Protein AF-A0A6L3UYG3-F1 (afdb_monomer_lite)

Foldseek 3Di:
DEDEAAAQDVVQVVVQCVVQVVHPDDYDDLVCLLPPCLLVVLLPAQEYEYEAHDLVVSQVSCVVNVVLVSVVVSVVSNRHYHYAHSSVFQQEQKDWDDPDQQDIDIDGHSHNHFATEQGPCVDPSSVNNVVNVVVVDPPGDYYD

pLDDT: mean 91.75, std 6.92, range [64.75, 98.38]

Secondary structure (DSSP, 8-state):
-EE--SSS-HHHHHHHHHHTTTS---EE-GGGTT-TTHHHHHHT-SEEEE-SS-HHHHHHHHHHHTHHHHHHHHHHTTPEEEE-THHHHTTBSEEEEESSSS-EEEEE---SBSSEE-TTTTSHHHHHHHHHHHTT-TT--EE-

Structure (mmCIF, N/CA/C/O backbone):
data_AF-A0A6L3UYG3-F1
#
_entry.id   AF-A0A6L3UYG3-F1
#
loop_
_atom_site.group_PDB
_atom_site.id
_atom_site.type_symbol
_atom_site.label_atom_id
_atom_site.label_alt_id
_atom_site.label_comp_id
_atom_site.label_asym_id
_atom_site.label_entity_id
_atom_site.label_seq_id
_atom_site.pdbx_PDB_ins_code
_atom_site.Cartn_x
_atom_site.Cartn_y
_atom_site.Cartn_z
_atom_site.occupancy
_atom_site.B_iso_or_equiv
_atom_site.auth_seq_id
_atom_site.auth_comp_id
_atom_site.auth_asym_id
_atom_site.auth_atom_id
_atom_site.pdbx_PDB_model_num
ATOM 1 N N . MET A 1 1 ? -12.201 -0.060 7.926 1.00 86.50 1 MET A N 1
ATOM 2 C CA . MET A 1 1 ? -11.605 1.299 7.970 1.00 86.50 1 MET A CA 1
ATOM 3 C C . MET A 1 1 ? -10.936 1.629 6.642 1.00 86.50 1 MET A C 1
ATOM 5 O O . MET A 1 1 ? -10.237 0.767 6.127 1.00 86.50 1 MET A O 1
ATOM 9 N N . TYR A 1 2 ? -11.083 2.852 6.127 1.00 86.19 2 TYR A N 1
ATOM 10 C CA . TYR A 1 2 ? -10.269 3.404 5.037 1.00 86.19 2 TYR A CA 1
ATOM 11 C C . TYR A 1 2 ? -9.055 4.158 5.586 1.00 86.19 2 TYR A C 1
ATOM 13 O O . TYR A 1 2 ? -9.206 5.092 6.374 1.00 86.19 2 TYR A O 1
ATOM 21 N N . CYS A 1 3 ? -7.862 3.773 5.143 1.00 75.31 3 CYS A N 1
ATOM 22 C CA . CYS A 1 3 ? -6.626 4.522 5.314 1.00 75.31 3 CYS A CA 1
ATOM 23 C C . CYS A 1 3 ? -6.180 5.068 3.954 1.00 75.31 3 CYS A C 1
ATOM 25 O O . CYS A 1 3 ? -6.190 4.383 2.930 1.00 75.31 3 CYS A O 1
ATOM 27 N N . TYR A 1 4 ? -5.853 6.348 3.934 1.00 71.06 4 TYR A N 1
ATOM 28 C CA . TYR A 1 4 ? -5.901 7.172 2.737 1.00 71.06 4 TYR A CA 1
ATOM 29 C C . TYR A 1 4 ? -4.473 7.417 2.140 1.00 71.06 4 TYR A C 1
ATOM 31 O O . TYR A 1 4 ? -3.499 7.471 2.893 1.00 71.06 4 TYR A O 1
ATOM 39 N N . SER A 1 5 ? -4.319 7.577 0.801 1.00 64.75 5 SER A N 1
ATOM 40 C CA . SER A 1 5 ? -2.984 7.747 0.154 1.00 64.75 5 SER A CA 1
ATOM 41 C C . SER A 1 5 ? -2.791 8.728 -1.042 1.00 64.75 5 SER A C 1
ATOM 43 O O . SER A 1 5 ? -1.643 8.953 -1.428 1.00 64.75 5 SER A O 1
ATOM 45 N N . LYS A 1 6 ? -3.830 9.340 -1.650 1.00 70.06 6 LYS A N 1
ATOM 46 C CA . LYS A 1 6 ? -3.714 10.399 -2.705 1.00 70.06 6 LYS A CA 1
ATOM 47 C C . LYS A 1 6 ? -3.398 11.847 -2.226 1.00 70.06 6 LYS A C 1
ATOM 49 O O . LYS A 1 6 ? -2.232 12.204 -2.309 1.00 70.06 6 LYS A O 1
ATOM 54 N N . TYR A 1 7 ? -4.378 12.650 -1.747 1.00 75.50 7 TYR A N 1
ATOM 55 C CA . TYR A 1 7 ? -4.199 13.817 -0.820 1.00 75.50 7 TYR A CA 1
ATOM 56 C C . TYR A 1 7 ? -5.490 14.152 -0.002 1.00 75.50 7 TYR A C 1
ATOM 58 O O . TYR A 1 7 ? -6.210 15.062 -0.396 1.00 75.50 7 TYR A O 1
ATOM 66 N N . ASP A 1 8 ? -5.820 13.386 1.066 1.00 81.12 8 ASP A N 1
ATOM 67 C CA . ASP A 1 8 ? -7.066 13.372 1.899 1.00 81.12 8 ASP A CA 1
ATOM 68 C C . ASP A 1 8 ? -8.353 13.787 1.138 1.00 81.12 8 ASP A C 1
ATOM 70 O O . ASP A 1 8 ? -9.228 14.497 1.630 1.00 81.12 8 ASP A O 1
ATOM 74 N N . ALA A 1 9 ? -8.439 13.377 -0.131 1.00 85.44 9 ALA A N 1
ATOM 75 C CA . ALA A 1 9 ? -9.357 13.966 -1.095 1.00 85.44 9 ALA A CA 1
ATOM 76 C C . ALA A 1 9 ? -10.776 13.418 -0.910 1.00 85.44 9 ALA A C 1
ATOM 78 O O . ALA A 1 9 ? -10.992 12.216 -1.076 1.00 85.44 9 ALA A O 1
ATOM 79 N N . GLN A 1 10 ? -11.735 14.312 -0.646 1.00 88.69 10 GLN A N 1
ATOM 80 C CA . GLN A 1 10 ? -13.109 13.970 -0.259 1.00 88.69 10 GLN A CA 1
ATOM 81 C C . GLN A 1 10 ? -13.759 12.912 -1.166 1.00 88.69 10 GLN A C 1
ATOM 83 O O . GLN A 1 10 ? -14.219 11.896 -0.663 1.00 88.69 10 GLN A O 1
ATOM 88 N N . GLY A 1 11 ? -13.665 13.048 -2.494 1.00 89.94 11 GLY A N 1
ATOM 89 C CA . GLY A 1 11 ? -14.259 12.079 -3.428 1.00 89.94 11 GLY A CA 1
ATOM 90 C C . GLY A 1 11 ? -13.736 10.636 -3.305 1.00 89.94 11 GLY A C 1
ATOM 91 O O . GLY A 1 11 ? -14.439 9.702 -3.672 1.00 89.94 11 GLY A O 1
ATOM 92 N N . TYR A 1 12 ? -12.532 10.410 -2.762 1.00 88.69 12 TYR A N 1
ATOM 93 C CA . TYR A 1 12 ? -12.060 9.050 -2.448 1.00 88.69 12 TYR A CA 1
ATOM 94 C C . TYR A 1 12 ? -12.702 8.494 -1.174 1.00 88.69 12 TYR A C 1
ATOM 96 O O . TYR A 1 12 ? -12.957 7.294 -1.100 1.00 88.69 12 TYR A O 1
ATOM 104 N N . ILE A 1 13 ? -12.966 9.359 -0.194 1.00 91.25 13 ILE A N 1
ATOM 105 C CA . ILE A 1 13 ? -13.700 9.014 1.025 1.00 91.25 13 ILE A CA 1
ATOM 106 C C . ILE A 1 13 ? -15.156 8.713 0.643 1.00 91.25 13 ILE A C 1
ATOM 108 O O . ILE A 1 13 ? -15.655 7.642 0.971 1.00 91.25 13 ILE A O 1
ATOM 112 N N . ASP A 1 14 ? -15.795 9.579 -0.146 1.00 93.44 14 ASP A N 1
ATOM 113 C CA . ASP A 1 14 ? -17.170 9.397 -0.627 1.00 93.44 14 ASP A CA 1
ATOM 114 C C . ASP A 1 14 ? -17.330 8.080 -1.404 1.00 93.44 14 ASP A C 1
ATOM 116 O O . ASP A 1 14 ? -18.242 7.303 -1.126 1.00 93.44 14 ASP A O 1
ATOM 120 N N . ASN A 1 15 ? -16.399 7.772 -2.317 1.00 93.19 15 ASN A N 1
ATOM 121 C CA . ASN A 1 15 ? -16.388 6.502 -3.051 1.00 93.19 15 ASN A CA 1
ATOM 122 C C . ASN A 1 15 ? -16.210 5.284 -2.128 1.00 93.19 15 ASN A C 1
ATOM 124 O O . ASN A 1 15 ? -16.820 4.246 -2.376 1.00 93.19 15 ASN A O 1
ATOM 128 N N . PHE A 1 16 ? -15.407 5.390 -1.063 1.00 94.19 16 PHE A N 1
ATOM 129 C CA . PHE A 1 16 ? -15.270 4.323 -0.068 1.00 94.19 16 PHE A CA 1
ATOM 130 C C . PHE A 1 16 ? -16.586 4.094 0.693 1.00 94.19 16 PHE A C 1
ATOM 132 O O . PHE A 1 16 ? -17.058 2.961 0.755 1.00 94.19 16 PHE A O 1
ATOM 139 N N . TYR A 1 17 ? -17.226 5.150 1.205 1.00 95.81 17 TYR A N 1
ATOM 140 C CA . TYR A 1 17 ? -18.531 5.019 1.866 1.00 95.81 17 TYR A CA 1
ATOM 141 C C . TYR A 1 17 ? -19.619 4.518 0.909 1.00 95.81 17 TYR A C 1
ATOM 143 O O . TYR A 1 17 ? -20.449 3.708 1.309 1.00 95.81 17 TYR A O 1
ATOM 151 N N . GLY A 1 18 ? -19.584 4.932 -0.360 1.00 96.31 18 GLY A N 1
ATOM 152 C CA . GLY A 1 18 ? -20.471 4.424 -1.405 1.00 96.31 18 GLY A CA 1
ATOM 153 C C . GLY A 1 18 ? -20.271 2.934 -1.696 1.00 96.31 18 GLY A C 1
ATOM 154 O O . GLY A 1 18 ? -21.255 2.219 -1.862 1.00 96.31 18 GLY A O 1
ATOM 155 N N . ALA A 1 19 ? -19.028 2.444 -1.713 1.00 95.31 19 ALA A N 1
ATOM 156 C CA . ALA A 1 19 ? -18.713 1.037 -1.975 1.00 95.31 19 ALA A CA 1
ATOM 157 C C . ALA A 1 19 ? -19.027 0.102 -0.791 1.00 95.31 19 ALA A C 1
ATOM 159 O O . ALA A 1 19 ? -19.424 -1.037 -1.011 1.00 95.31 19 ALA A O 1
ATOM 160 N N . PHE A 1 20 ? -18.880 0.582 0.448 1.00 95.50 20 PHE A N 1
ATOM 161 C CA . PHE A 1 20 ? -19.088 -0.192 1.681 1.00 95.50 20 PHE A CA 1
ATOM 162 C C . PHE A 1 20 ? -20.345 0.250 2.456 1.00 95.50 20 PHE A C 1
ATOM 164 O O . PHE A 1 20 ? -20.382 0.182 3.684 1.00 95.50 20 PHE A O 1
ATOM 171 N N . ASN A 1 21 ? -21.379 0.725 1.751 1.00 95.38 21 ASN A N 1
ATOM 172 C CA . ASN A 1 21 ? -22.583 1.312 2.361 1.00 95.38 21 ASN A CA 1
ATOM 173 C C . ASN A 1 21 ? -23.454 0.318 3.162 1.00 95.38 21 ASN A C 1
ATOM 175 O O . ASN A 1 21 ? -24.271 0.751 3.973 1.00 95.38 21 ASN A O 1
ATOM 179 N N . THR A 1 22 ? -23.267 -0.989 2.954 1.00 96.69 22 THR A N 1
ATOM 180 C CA . THR A 1 22 ? -23.931 -2.079 3.691 1.00 96.69 22 THR A CA 1
ATOM 181 C C . THR A 1 22 ? -23.228 -2.453 4.995 1.00 96.69 22 THR A C 1
ATOM 183 O O . THR A 1 22 ? -23.809 -3.159 5.814 1.00 96.69 22 THR A O 1
ATOM 186 N N . GLU A 1 23 ? -21.993 -1.987 5.190 1.00 95.38 23 GLU A N 1
ATOM 187 C CA . GLU A 1 23 ? -21.119 -2.397 6.289 1.00 95.38 23 GLU A CA 1
ATOM 188 C C . GLU A 1 23 ? -21.131 -1.369 7.438 1.00 95.38 23 GLU A C 1
ATOM 190 O O . GLU A 1 23 ? -21.997 -0.496 7.537 1.00 95.38 23 GLU A O 1
ATOM 195 N N . HIS A 1 24 ? -20.114 -1.413 8.302 1.00 95.00 24 HIS A N 1
ATOM 196 C CA . HIS A 1 24 ? -19.818 -0.359 9.277 1.00 95.00 24 HIS A CA 1
ATOM 197 C C . HIS A 1 24 ? -18.559 0.440 8.872 1.00 95.00 24 HIS A C 1
ATOM 199 O O . HIS A 1 24 ? -17.516 0.345 9.528 1.00 95.00 24 HIS A O 1
ATOM 205 N N . PRO A 1 25 ? -18.600 1.212 7.763 1.00 95.88 25 PRO A N 1
ATOM 206 C CA . PRO A 1 25 ? -17.440 1.933 7.261 1.00 95.88 25 PRO A CA 1
ATOM 207 C C . PRO A 1 25 ? -17.012 3.070 8.197 1.00 95.88 25 PRO A C 1
ATOM 209 O O . PRO A 1 25 ? -17.793 3.906 8.649 1.00 95.88 25 PRO A O 1
ATOM 212 N N . SER A 1 26 ? -15.707 3.141 8.412 1.00 95.50 26 SER A N 1
ATOM 213 C CA . SER A 1 26 ? -14.993 4.204 9.119 1.00 95.50 26 SER A CA 1
ATOM 214 C C . SER A 1 26 ? -13.803 4.645 8.267 1.00 95.50 26 SER A C 1
ATOM 216 O O . SER A 1 26 ? -13.313 3.859 7.450 1.00 95.50 26 SER A O 1
ATOM 218 N N . HIS A 1 27 ? -13.320 5.876 8.433 1.00 95.00 27 HIS A N 1
ATOM 219 C CA . HIS A 1 27 ? -12.114 6.357 7.756 1.00 95.00 27 HIS A CA 1
ATOM 220 C C . HIS A 1 27 ? -11.198 7.116 8.718 1.00 95.00 27 HIS A C 1
ATOM 222 O O . HIS A 1 27 ? -11.657 7.703 9.698 1.00 95.00 27 HIS A O 1
ATOM 228 N N . ILE A 1 28 ? -9.903 7.120 8.405 1.00 94.19 28 ILE A N 1
ATOM 229 C CA . ILE A 1 28 ? -8.902 7.975 9.040 1.00 94.19 28 ILE A CA 1
ATOM 230 C C . ILE A 1 28 ? -8.112 8.752 7.989 1.00 94.19 28 ILE A C 1
ATOM 232 O O . ILE A 1 28 ? -7.838 8.265 6.891 1.00 94.19 28 ILE A O 1
ATOM 236 N N . THR A 1 29 ? -7.731 9.963 8.372 1.00 91.69 29 THR A N 1
ATOM 237 C CA . THR A 1 29 ? -6.910 10.896 7.594 1.00 91.69 29 THR A CA 1
ATOM 238 C C . THR A 1 29 ? -5.476 10.913 8.120 1.00 91.69 29 THR A C 1
ATOM 240 O O . THR A 1 29 ? -5.203 10.377 9.200 1.00 91.69 29 THR A O 1
ATOM 243 N N . ILE A 1 30 ? -4.561 11.609 7.433 1.00 89.69 30 ILE A N 1
ATOM 244 C CA . ILE A 1 30 ? -3.181 11.805 7.925 1.00 89.69 30 ILE A CA 1
ATOM 245 C C . ILE A 1 30 ? -3.161 12.379 9.355 1.00 89.69 30 ILE A C 1
ATOM 247 O O . ILE A 1 30 ? -2.294 12.039 10.157 1.00 89.69 30 ILE A O 1
ATOM 251 N N . ARG A 1 31 ? -4.151 13.212 9.706 1.00 89.69 31 ARG A N 1
ATOM 252 C CA . ARG A 1 31 ? -4.266 13.876 11.017 1.00 89.69 31 ARG A CA 1
ATOM 253 C C . ARG A 1 31 ? -4.511 12.911 12.180 1.00 89.69 31 ARG A C 1
ATOM 255 O O . ARG A 1 31 ? -4.358 13.308 13.328 1.00 89.69 31 ARG A O 1
ATOM 262 N N . ASN A 1 32 ? -4.928 11.676 11.901 1.00 93.25 32 ASN A N 1
ATOM 263 C CA . ASN A 1 32 ? -5.265 10.687 12.922 1.00 93.25 32 ASN A CA 1
ATOM 264 C C . ASN A 1 32 ? -4.090 9.763 13.278 1.00 93.25 32 ASN A C 1
ATOM 266 O O . ASN A 1 32 ? -4.148 9.107 14.315 1.00 93.25 32 ASN A O 1
ATOM 270 N N . PHE A 1 33 ? -3.040 9.703 12.451 1.00 93.25 33 PHE A N 1
ATOM 271 C CA . PHE A 1 33 ? -1.948 8.732 12.604 1.00 93.25 33 PHE A CA 1
ATOM 272 C C . PHE A 1 33 ? -1.138 8.889 13.900 1.00 93.25 33 PHE A C 1
ATOM 274 O O . PHE A 1 33 ? -0.610 7.901 14.390 1.00 93.25 33 PHE A O 1
ATOM 281 N N . GLU A 1 34 ? -1.065 10.101 14.457 1.00 92.88 34 GLU A N 1
ATOM 282 C CA . GLU A 1 34 ? -0.362 10.411 15.716 1.00 92.88 34 GLU A CA 1
ATOM 283 C C . GLU A 1 34 ? -1.319 10.462 16.930 1.00 92.88 34 GLU A C 1
ATOM 285 O O . GLU A 1 34 ? -0.949 10.932 18.004 1.00 92.88 34 GLU A O 1
ATOM 290 N N . SER A 1 35 ? -2.571 10.004 16.779 1.00 95.31 35 SER A N 1
ATOM 291 C CA . SER A 1 35 ? -3.526 9.930 17.893 1.00 95.31 35 SER A CA 1
ATOM 292 C C . SER A 1 35 ? -3.048 8.922 18.951 1.00 95.31 35 SER A C 1
ATOM 294 O O . SER A 1 35 ? -2.725 7.794 18.577 1.00 95.31 35 SER A O 1
ATOM 296 N N . PRO A 1 36 ? -3.067 9.244 20.262 1.00 94.19 36 PRO A N 1
ATOM 297 C CA . PRO A 1 36 ? -2.612 8.326 21.314 1.00 94.19 36 PRO A CA 1
ATOM 298 C C . PRO A 1 36 ? -3.281 6.944 21.279 1.00 94.19 36 PRO A C 1
ATOM 300 O O . PRO A 1 36 ? -2.638 5.938 21.564 1.00 94.19 36 PRO A O 1
ATOM 303 N N . ASN A 1 37 ? -4.548 6.885 20.858 1.00 95.81 37 ASN A N 1
ATOM 304 C CA . ASN A 1 37 ? -5.341 5.654 20.825 1.00 95.81 37 ASN A CA 1
ATOM 305 C C . ASN A 1 37 ? -5.359 5.001 19.427 1.00 95.81 37 ASN A C 1
ATOM 307 O O . ASN A 1 37 ? -6.163 4.104 19.177 1.00 95.81 37 ASN A O 1
ATOM 311 N N . ILE A 1 38 ? -4.512 5.438 18.481 1.00 96.38 38 ILE A N 1
ATOM 312 C CA . ILE A 1 38 ? -4.550 4.942 17.093 1.00 96.38 38 ILE A CA 1
ATOM 313 C C . ILE A 1 38 ? -4.353 3.423 17.011 1.00 96.38 38 ILE A C 1
ATOM 315 O O . ILE A 1 38 ? -5.037 2.763 16.236 1.00 96.38 38 ILE A O 1
ATOM 319 N N . GLN A 1 39 ? -3.487 2.846 17.851 1.00 97.31 39 GLN A N 1
ATOM 320 C CA . GLN A 1 39 ? -3.256 1.400 17.877 1.00 97.31 39 GLN A CA 1
ATOM 321 C C . GLN A 1 39 ? -4.506 0.626 18.312 1.00 97.31 39 GLN A C 1
ATOM 323 O O . GLN A 1 39 ? -4.806 -0.408 17.722 1.00 97.31 39 GLN A O 1
ATOM 328 N N . GLU A 1 40 ? -5.245 1.130 19.302 1.00 97.31 40 GLU A N 1
ATOM 329 C CA . GLU A 1 40 ? -6.496 0.529 19.779 1.00 97.31 40 GLU A CA 1
ATOM 330 C C . GLU A 1 40 ? -7.584 0.615 18.703 1.00 97.31 40 GLU A C 1
ATOM 332 O O . GLU A 1 40 ? -8.227 -0.384 18.392 1.00 97.31 40 GLU A O 1
ATOM 337 N N . ILE A 1 41 ? -7.723 1.790 18.074 1.00 96.19 41 ILE A N 1
ATOM 338 C CA . ILE A 1 41 ? -8.679 2.036 16.986 1.00 96.19 41 ILE A CA 1
ATOM 339 C C . ILE A 1 41 ? -8.426 1.096 15.803 1.00 96.19 41 ILE A C 1
ATOM 341 O O . ILE A 1 41 ? -9.385 0.585 15.232 1.00 96.19 41 ILE A O 1
ATOM 345 N N . ILE A 1 42 ? -7.163 0.864 15.424 1.00 97.44 42 ILE A N 1
ATOM 346 C CA . ILE A 1 42 ? -6.831 -0.041 14.316 1.00 97.44 42 ILE A CA 1
ATOM 347 C C . ILE A 1 42 ? -6.954 -1.518 14.725 1.00 97.44 42 ILE A C 1
ATOM 349 O O . ILE A 1 42 ? -7.434 -2.313 13.924 1.00 97.44 42 ILE A O 1
ATOM 353 N N . ASN A 1 43 ? -6.581 -1.895 15.954 1.00 97.00 43 ASN A N 1
ATOM 354 C CA . ASN A 1 43 ? -6.728 -3.274 16.445 1.00 97.00 43 ASN A CA 1
ATOM 355 C C . ASN A 1 43 ? -8.197 -3.721 16.571 1.00 97.00 43 ASN A C 1
ATOM 357 O O . ASN A 1 43 ? -8.465 -4.916 16.545 1.00 97.00 43 ASN A O 1
ATOM 361 N N . ALA A 1 44 ? -9.139 -2.785 16.717 1.00 96.62 44 ALA A N 1
ATOM 362 C CA . ALA A 1 44 ? -10.573 -3.063 16.813 1.00 96.62 44 ALA A CA 1
ATOM 363 C C . ALA A 1 44 ? -11.272 -3.272 15.449 1.00 96.62 44 ALA A C 1
ATOM 365 O O . ALA A 1 44 ? -12.500 -3.274 15.388 1.00 96.62 44 ALA A O 1
ATOM 366 N N . LEU A 1 45 ? -10.518 -3.387 14.350 1.00 97.00 45 LEU A N 1
ATOM 367 C CA . LEU A 1 45 ? -11.049 -3.515 12.993 1.00 97.00 45 LEU A CA 1
ATOM 368 C C . LEU A 1 45 ? -10.999 -4.953 12.486 1.00 97.00 45 LEU A C 1
ATOM 370 O O . LEU A 1 45 ? -9.966 -5.604 12.584 1.00 97.00 45 LEU A O 1
ATOM 374 N N . ASP A 1 46 ? -12.033 -5.377 11.766 1.00 97.56 46 ASP A N 1
ATOM 375 C CA . ASP A 1 46 ? -11.956 -6.588 10.943 1.00 97.56 46 ASP A CA 1
ATOM 376 C C . ASP A 1 46 ? -11.027 -6.372 9.733 1.00 97.56 46 ASP A C 1
ATOM 378 O O . ASP A 1 46 ? -10.210 -7.228 9.390 1.00 97.56 46 ASP A O 1
ATOM 382 N N . ILE A 1 47 ? -11.138 -5.198 9.087 1.00 97.69 47 ILE A N 1
ATOM 383 C CA . ILE A 1 47 ? -10.411 -4.851 7.857 1.00 97.69 47 ILE A CA 1
ATOM 384 C C . ILE A 1 47 ? -9.854 -3.420 7.907 1.00 97.69 47 ILE A C 1
ATOM 386 O O . ILE A 1 47 ? -10.598 -2.432 8.038 1.00 97.69 47 ILE A O 1
ATOM 390 N N . LEU A 1 48 ? -8.544 -3.298 7.676 1.00 97.38 48 LEU A N 1
ATOM 391 C CA . LEU A 1 48 ? -7.882 -2.053 7.293 1.00 97.38 48 LEU A CA 1
ATOM 392 C C . LEU A 1 48 ? -7.678 -2.031 5.772 1.00 97.38 48 LEU A C 1
ATOM 394 O O . LEU A 1 48 ? -6.830 -2.737 5.233 1.00 97.38 48 LEU A O 1
ATOM 398 N N . TYR A 1 49 ? -8.459 -1.202 5.084 1.00 96.50 49 TYR A N 1
ATOM 399 C CA . TYR A 1 49 ? -8.393 -1.007 3.640 1.00 96.50 49 TYR A CA 1
ATOM 400 C C . TYR A 1 49 ? -7.556 0.233 3.312 1.00 96.50 49 TYR A C 1
ATOM 402 O O . TYR A 1 49 ? -7.857 1.324 3.796 1.00 96.50 49 TYR A O 1
ATOM 410 N N . VAL A 1 50 ? -6.546 0.099 2.452 1.00 95.69 50 VAL A N 1
ATOM 411 C CA . VAL A 1 50 ? -5.665 1.200 2.038 1.00 95.69 50 VAL A CA 1
ATOM 412 C C . VAL A 1 50 ? -5.959 1.636 0.604 1.00 95.69 50 VAL A C 1
ATOM 414 O O . VAL A 1 50 ? -5.854 0.860 -0.348 1.00 95.69 50 VAL A O 1
ATOM 417 N N . GLY A 1 51 ? -6.317 2.908 0.442 1.00 92.62 51 GLY A N 1
ATOM 418 C CA . GLY A 1 51 ? -6.655 3.495 -0.851 1.00 92.62 51 GLY A CA 1
ATOM 419 C C . GLY A 1 51 ? -5.475 3.658 -1.812 1.00 92.62 51 GLY A C 1
ATOM 420 O O . GLY A 1 51 ? -4.303 3.556 -1.444 1.00 92.62 51 GLY A O 1
ATOM 421 N N . GLY A 1 52 ? -5.803 3.982 -3.065 1.00 90.62 52 GLY A N 1
ATOM 422 C CA . GLY A 1 52 ? -4.835 4.338 -4.105 1.00 90.62 52 GLY A CA 1
ATOM 423 C C . GLY A 1 52 ? -4.400 5.809 -4.048 1.00 90.62 52 GLY A C 1
AT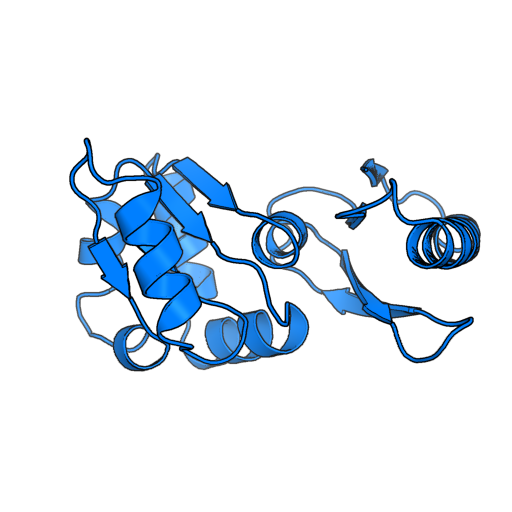OM 424 O O . GLY A 1 52 ? -5.149 6.671 -3.586 1.00 90.62 52 GLY A O 1
ATOM 425 N N . GLY A 1 53 ? -3.198 6.102 -4.553 1.00 89.69 53 GLY A N 1
ATOM 426 C CA . GLY A 1 53 ? -2.563 7.412 -4.402 1.00 89.69 53 GLY A CA 1
ATOM 427 C C . GLY A 1 53 ? -1.055 7.377 -4.641 1.00 89.69 53 GLY A C 1
ATOM 428 O O . GLY A 1 53 ? -0.606 6.718 -5.574 1.00 89.69 53 GLY A O 1
ATOM 429 N N . ASN A 1 54 ? -0.274 8.080 -3.816 1.00 90.44 54 ASN A N 1
ATOM 430 C CA . ASN A 1 54 ? 1.186 8.128 -3.916 1.00 90.44 54 ASN A CA 1
ATOM 431 C C . ASN A 1 54 ? 1.834 7.287 -2.802 1.00 90.44 54 ASN A C 1
ATOM 433 O O . ASN A 1 54 ? 1.944 7.727 -1.657 1.00 90.44 54 ASN A O 1
ATOM 437 N N . THR A 1 55 ? 2.300 6.083 -3.147 1.00 93.12 55 THR A N 1
ATOM 438 C CA . THR A 1 55 ? 2.897 5.128 -2.195 1.00 93.12 55 THR A CA 1
ATOM 439 C C . THR A 1 55 ? 4.116 5.693 -1.472 1.00 93.12 55 THR A C 1
ATOM 441 O O . THR A 1 55 ? 4.269 5.479 -0.274 1.00 93.12 55 THR A O 1
ATOM 444 N N . HIS A 1 56 ? 4.974 6.438 -2.175 1.00 92.56 56 HIS A N 1
ATOM 445 C CA . HIS A 1 56 ? 6.197 7.001 -1.600 1.00 92.56 56 HIS A CA 1
ATOM 446 C C . HIS A 1 56 ? 5.886 8.075 -0.551 1.00 92.56 56 HIS A C 1
ATOM 448 O O . HIS A 1 56 ? 6.479 8.088 0.527 1.00 92.56 56 HIS A O 1
ATOM 454 N N . TYR A 1 57 ? 4.925 8.955 -0.846 1.00 91.88 57 TYR A N 1
ATOM 455 C CA . TYR A 1 57 ? 4.441 9.953 0.104 1.00 91.88 57 TYR A CA 1
ATOM 456 C C . TYR A 1 57 ? 3.759 9.288 1.307 1.00 91.88 57 TYR A C 1
ATOM 458 O O . TYR A 1 57 ? 4.112 9.590 2.444 1.00 91.88 57 TYR A O 1
ATOM 466 N N . MET A 1 58 ? 2.850 8.336 1.064 1.00 93.19 58 MET A N 1
ATOM 467 C CA . MET A 1 58 ? 2.157 7.586 2.116 1.00 93.19 58 MET A CA 1
ATOM 468 C C . MET A 1 58 ? 3.143 6.914 3.079 1.00 93.19 58 MET A C 1
ATOM 470 O O . MET A 1 58 ? 3.067 7.150 4.281 1.00 93.19 58 MET A O 1
ATOM 474 N N . LEU A 1 59 ? 4.110 6.148 2.563 1.00 95.00 59 LEU A N 1
ATOM 475 C CA . LEU A 1 59 ? 5.110 5.458 3.382 1.00 95.00 59 LEU A CA 1
ATOM 476 C C . LEU A 1 59 ? 6.009 6.429 4.158 1.00 95.00 59 LEU A C 1
ATOM 478 O O . LEU A 1 59 ? 6.293 6.178 5.326 1.00 95.00 59 LEU A O 1
ATOM 482 N N . LYS A 1 60 ? 6.410 7.562 3.559 1.00 94.38 60 LYS A N 1
ATOM 483 C CA . LYS A 1 60 ? 7.155 8.612 4.276 1.00 94.38 60 LYS A CA 1
ATOM 484 C C . LYS A 1 60 ? 6.358 9.204 5.434 1.00 94.38 60 LYS A C 1
ATOM 486 O O . LYS A 1 60 ? 6.929 9.454 6.491 1.00 94.38 60 LYS A O 1
ATOM 491 N N . ILE A 1 61 ? 5.058 9.433 5.246 1.00 94.25 61 ILE A N 1
ATOM 492 C CA . ILE A 1 61 ? 4.183 9.905 6.321 1.00 94.25 61 ILE A CA 1
ATOM 493 C C . ILE A 1 61 ? 4.041 8.825 7.398 1.00 94.25 61 ILE A C 1
ATOM 495 O O . ILE A 1 61 ? 4.269 9.130 8.561 1.00 94.25 61 ILE A O 1
ATOM 499 N N . TRP A 1 62 ? 3.761 7.572 7.028 1.00 95.62 62 TRP A N 1
ATOM 500 C CA . TRP A 1 62 ? 3.604 6.467 7.982 1.00 95.62 62 TRP A CA 1
ATOM 501 C C . TRP A 1 62 ? 4.860 6.235 8.823 1.00 95.62 62 TRP A C 1
ATOM 503 O O . TRP A 1 62 ? 4.755 6.096 10.036 1.00 95.62 62 TRP A O 1
ATOM 513 N N . GLN A 1 63 ? 6.043 6.254 8.203 1.00 95.75 63 GLN A N 1
ATOM 514 C CA . GLN A 1 63 ? 7.318 6.146 8.913 1.00 95.75 63 GLN A CA 1
ATOM 515 C C . GLN A 1 63 ? 7.555 7.344 9.846 1.00 95.75 63 GLN A C 1
ATOM 517 O O . GLN A 1 63 ? 8.066 7.174 10.950 1.00 95.75 63 GLN A O 1
ATOM 522 N N . LYS A 1 64 ? 7.182 8.561 9.424 1.00 96.19 64 LYS A N 1
ATOM 523 C CA . LYS A 1 64 ? 7.317 9.771 10.247 1.00 96.19 64 LYS A CA 1
ATOM 524 C C . LYS A 1 64 ? 6.410 9.730 11.483 1.00 96.19 64 LYS A C 1
ATOM 526 O O . LYS A 1 64 ? 6.832 10.191 12.537 1.00 96.19 64 LYS A O 1
ATOM 531 N N . THR A 1 65 ? 5.190 9.211 11.350 1.00 95.62 65 THR A N 1
ATOM 532 C CA . THR A 1 65 ? 4.191 9.150 12.432 1.00 95.62 65 THR A CA 1
ATOM 533 C C . THR A 1 65 ? 4.227 7.843 13.233 1.00 95.62 65 THR A C 1
ATOM 535 O O . THR A 1 65 ? 3.454 7.687 14.172 1.00 95.62 65 THR A O 1
ATOM 538 N N . GLY A 1 66 ? 5.075 6.876 12.860 1.00 96.31 66 GLY A N 1
ATOM 539 C CA . GLY A 1 66 ? 5.105 5.529 13.450 1.00 96.31 66 GLY A CA 1
ATOM 540 C C . GLY A 1 66 ? 3.898 4.647 13.095 1.00 96.31 66 GLY A C 1
ATOM 541 O O . GLY A 1 66 ? 3.738 3.561 13.657 1.00 96.31 66 GLY A O 1
ATOM 542 N N . PHE A 1 67 ? 3.042 5.085 12.165 1.00 96.62 67 PHE A N 1
ATOM 543 C CA . PHE A 1 67 ? 1.846 4.350 11.745 1.00 96.62 67 PHE A CA 1
ATOM 544 C C . PHE A 1 67 ? 2.187 3.069 10.966 1.00 96.62 67 PHE A C 1
ATOM 546 O O . PHE A 1 67 ? 1.404 2.124 10.949 1.00 96.62 67 PHE A O 1
ATOM 553 N N . ASP A 1 68 ? 3.388 2.980 10.392 1.00 97.06 68 ASP A N 1
ATOM 554 C CA . ASP A 1 68 ? 3.913 1.741 9.817 1.00 97.06 68 ASP A CA 1
ATOM 555 C C . ASP A 1 68 ? 3.978 0.599 10.850 1.00 97.06 68 ASP A C 1
ATOM 557 O O . ASP A 1 68 ? 3.601 -0.533 10.547 1.00 97.06 68 ASP A O 1
ATOM 561 N N . ASN A 1 69 ? 4.378 0.897 12.089 1.00 97.81 69 ASN A N 1
ATOM 562 C CA . ASN A 1 69 ? 4.362 -0.070 13.188 1.00 97.81 69 ASN A CA 1
ATOM 563 C C . ASN A 1 69 ? 2.934 -0.397 13.639 1.00 97.81 69 ASN A C 1
ATOM 565 O O . ASN A 1 69 ? 2.630 -1.564 13.875 1.00 97.81 69 ASN A O 1
ATOM 569 N N . VAL A 1 70 ? 2.039 0.598 13.678 1.00 97.81 70 VAL A N 1
ATOM 570 C CA . VAL A 1 70 ? 0.615 0.397 14.008 1.00 97.81 70 VAL A CA 1
ATOM 571 C C . VAL A 1 70 ? -0.026 -0.633 13.077 1.00 97.81 70 VAL A C 1
ATOM 573 O O . VAL A 1 70 ? -0.704 -1.550 13.544 1.00 97.81 70 VAL A O 1
ATOM 576 N N . VAL A 1 71 ? 0.244 -0.523 11.773 1.00 97.31 71 VAL A N 1
ATOM 577 C CA . VAL A 1 71 ? -0.265 -1.436 10.739 1.00 97.31 71 VAL A CA 1
ATOM 578 C C . VAL A 1 71 ? 0.340 -2.842 10.853 1.00 97.31 71 VAL A C 1
ATOM 580 O O . VAL A 1 71 ? -0.391 -3.826 10.738 1.00 97.31 71 VAL A O 1
ATOM 583 N N . ARG A 1 72 ? 1.646 -2.969 11.137 1.00 97.88 72 ARG A N 1
ATOM 584 C CA . ARG A 1 72 ? 2.282 -4.281 11.388 1.00 97.88 72 ARG A CA 1
ATOM 585 C C . ARG A 1 72 ? 1.687 -4.983 12.607 1.00 97.88 72 ARG A C 1
ATOM 587 O O . ARG A 1 72 ? 1.361 -6.164 12.520 1.00 97.88 72 ARG A O 1
ATOM 594 N N . ASN A 1 73 ? 1.530 -4.257 13.712 1.00 98.00 73 ASN A N 1
ATOM 595 C CA . ASN A 1 73 ? 0.961 -4.779 14.953 1.00 98.00 73 ASN A CA 1
ATOM 596 C C . ASN A 1 73 ? -0.494 -5.221 14.744 1.00 98.00 73 ASN A C 1
ATOM 598 O O . ASN A 1 73 ? -0.883 -6.295 15.187 1.00 98.00 73 ASN A O 1
ATOM 602 N N . ALA A 1 74 ? -1.286 -4.430 14.016 1.00 97.88 74 ALA A N 1
ATOM 603 C CA . ALA A 1 74 ? -2.665 -4.771 13.681 1.00 97.88 74 ALA A CA 1
ATOM 604 C C . ALA A 1 74 ? -2.763 -6.073 12.872 1.00 97.88 74 ALA A C 1
ATOM 606 O O . ALA A 1 74 ? -3.538 -6.960 13.223 1.00 97.88 74 ALA A O 1
ATOM 607 N N . TYR A 1 75 ? -1.921 -6.235 11.848 1.00 97.94 75 TYR A N 1
ATOM 608 C CA . TYR A 1 75 ? -1.838 -7.480 11.081 1.00 97.94 75 TYR A CA 1
ATOM 609 C C . TYR A 1 75 ? -1.451 -8.685 11.954 1.00 97.94 75 TYR A C 1
ATOM 611 O O . TYR A 1 75 ? -2.057 -9.749 11.846 1.00 97.94 75 TYR A O 1
ATOM 619 N N . GLN A 1 76 ? -0.492 -8.516 12.871 1.00 97.44 76 GLN A N 1
ATOM 620 C CA . GLN A 1 76 ? -0.120 -9.553 13.844 1.00 97.44 76 GLN A CA 1
ATOM 621 C C . GLN A 1 76 ? -1.260 -9.897 14.820 1.00 97.44 76 GLN A C 1
ATOM 623 O O . GLN A 1 76 ? -1.355 -11.042 15.255 1.00 97.44 76 GLN A O 1
ATOM 628 N N . ASN A 1 77 ? -2.145 -8.941 15.113 1.00 97.31 77 ASN A N 1
ATOM 629 C CA . ASN A 1 77 ? -3.351 -9.128 15.925 1.00 97.31 77 ASN A CA 1
ATOM 630 C C . ASN A 1 77 ? -4.553 -9.686 15.133 1.00 97.31 77 ASN A C 1
ATOM 632 O O . ASN A 1 77 ? -5.632 -9.837 15.701 1.00 97.31 77 ASN A O 1
ATOM 636 N N . GLY A 1 78 ? -4.385 -10.013 13.845 1.00 97.88 78 GLY A N 1
ATOM 637 C CA . GLY A 1 78 ? -5.414 -10.642 13.010 1.00 97.88 78 GLY A CA 1
ATOM 638 C C . GLY A 1 78 ? -6.257 -9.686 12.160 1.00 97.88 78 GLY A C 1
ATOM 639 O O . GLY A 1 78 ? -7.148 -10.156 11.454 1.00 97.88 78 GLY A O 1
ATOM 640 N N . VAL A 1 79 ? -5.975 -8.377 12.169 1.00 98.38 79 VAL A N 1
ATOM 641 C CA . VAL A 1 79 ? -6.655 -7.408 11.292 1.00 98.38 79 VAL A CA 1
ATOM 642 C C . VAL A 1 79 ? -6.306 -7.706 9.834 1.00 98.38 79 VAL A C 1
ATOM 644 O O . VAL A 1 79 ? -5.129 -7.738 9.458 1.00 98.38 79 VAL A O 1
ATOM 647 N N . ILE A 1 80 ? -7.319 -7.881 8.984 1.00 98.12 80 ILE A N 1
ATOM 648 C CA . ILE A 1 80 ? -7.107 -8.131 7.558 1.00 98.12 80 ILE A CA 1
ATOM 649 C C . ILE A 1 80 ? -6.628 -6.83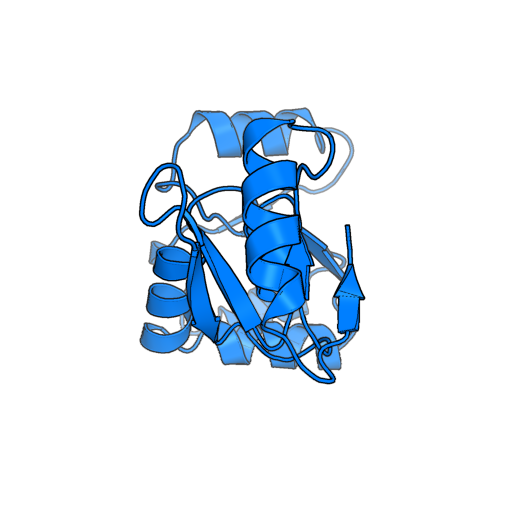7 6.895 1.00 98.12 80 ILE A C 1
ATOM 651 O O . ILE A 1 80 ? -7.315 -5.812 6.916 1.00 98.12 80 ILE A O 1
ATOM 655 N N . LEU A 1 81 ? -5.453 -6.889 6.268 1.00 97.50 81 LEU A N 1
ATOM 656 C CA . LEU A 1 81 ? -4.956 -5.802 5.432 1.00 97.50 81 LEU A CA 1
ATOM 657 C C . LEU A 1 81 ? -5.449 -5.987 3.997 1.00 97.50 81 LEU A C 1
ATOM 659 O O . LEU A 1 81 ? -5.174 -7.000 3.356 1.00 97.50 81 LEU A O 1
ATOM 663 N N . ALA A 1 82 ? -6.149 -4.982 3.485 1.00 96.38 82 ALA A N 1
ATOM 664 C CA . ALA A 1 82 ? -6.565 -4.888 2.093 1.00 96.38 82 ALA A CA 1
ATOM 665 C C . ALA A 1 82 ? -6.038 -3.581 1.494 1.00 96.38 82 ALA A C 1
ATOM 667 O O . ALA A 1 82 ? -5.829 -2.597 2.203 1.00 96.38 82 ALA A O 1
ATOM 668 N N . GLY A 1 83 ? -5.858 -3.521 0.179 1.00 94.94 83 GLY A N 1
ATOM 669 C CA . GLY A 1 83 ? -5.529 -2.259 -0.467 1.00 94.94 83 GLY A CA 1
ATOM 670 C C . GLY A 1 83 ? -5.560 -2.325 -1.982 1.00 94.94 83 GLY A C 1
ATOM 671 O O . GLY A 1 83 ? -5.563 -3.404 -2.569 1.00 94.94 83 GLY A O 1
ATOM 672 N N . ILE A 1 84 ? -5.602 -1.151 -2.609 1.00 93.88 84 ILE A N 1
ATOM 673 C CA . ILE A 1 84 ? -5.654 -0.999 -4.067 1.00 93.88 84 ILE A CA 1
ATOM 674 C C . ILE A 1 84 ? -4.553 -0.067 -4.562 1.00 93.88 84 ILE A C 1
ATOM 676 O O . ILE A 1 84 ? -4.220 0.922 -3.907 1.00 93.88 84 ILE A O 1
ATOM 680 N N . SER A 1 85 ? -4.027 -0.325 -5.763 1.00 93.56 85 SER A N 1
ATOM 681 C CA . SER A 1 85 ? -3.009 0.530 -6.386 1.00 93.56 85 SER A CA 1
ATOM 682 C C . SER A 1 85 ? -1.817 0.748 -5.428 1.00 93.56 85 SER A C 1
ATOM 684 O O . SER A 1 85 ? -1.195 -0.219 -4.988 1.00 93.56 85 SER A O 1
ATOM 686 N N . ALA A 1 86 ? -1.545 1.991 -5.024 1.00 92.75 86 ALA A N 1
ATOM 687 C CA . ALA A 1 86 ? -0.562 2.336 -3.997 1.00 92.75 86 ALA A CA 1
ATOM 688 C C . ALA A 1 86 ? -0.698 1.543 -2.683 1.00 92.75 86 ALA A C 1
ATOM 690 O O . ALA A 1 86 ? 0.312 1.110 -2.127 1.00 92.75 86 ALA A O 1
ATOM 691 N N . GLY A 1 87 ? -1.930 1.328 -2.215 1.00 94.50 87 GLY A N 1
ATOM 692 C CA . GLY A 1 87 ? -2.236 0.562 -1.008 1.00 94.50 87 GLY A CA 1
ATOM 693 C C . GLY A 1 87 ? -2.111 -0.953 -1.168 1.00 94.50 87 GLY A C 1
ATOM 694 O O . GLY A 1 87 ? -2.086 -1.653 -0.168 1.00 94.50 87 GLY A O 1
ATOM 695 N N . ALA A 1 88 ? -2.022 -1.477 -2.394 1.00 95.56 88 ALA A N 1
ATOM 696 C CA . ALA A 1 88 ? -1.666 -2.878 -2.633 1.00 95.56 88 ALA A CA 1
ATOM 697 C C . ALA A 1 88 ? -0.138 -3.057 -2.671 1.00 95.56 88 ALA A C 1
ATOM 699 O O . ALA A 1 88 ? 0.404 -4.020 -2.135 1.00 95.56 88 ALA A O 1
ATOM 700 N N . MET A 1 89 ? 0.564 -2.101 -3.289 1.00 95.62 89 MET A N 1
ATOM 701 C CA . MET A 1 89 ? 2.016 -2.146 -3.468 1.00 95.62 89 MET A CA 1
ATOM 702 C C . MET A 1 89 ? 2.793 -1.924 -2.157 1.00 95.62 89 MET A C 1
ATOM 704 O O . MET A 1 89 ? 3.869 -2.490 -1.991 1.00 95.62 89 MET A O 1
ATOM 708 N N . CYS A 1 90 ? 2.266 -1.143 -1.205 1.00 96.31 90 CYS A N 1
ATOM 709 C CA . CYS A 1 90 ? 2.996 -0.758 0.012 1.00 96.31 90 CYS A CA 1
ATOM 710 C C . CYS A 1 90 ? 3.402 -1.918 0.939 1.00 96.31 90 CYS A C 1
ATOM 712 O O . CYS A 1 90 ? 4.327 -1.752 1.736 1.00 96.31 90 CYS A O 1
ATOM 714 N N . TRP A 1 91 ? 2.753 -3.081 0.837 1.00 97.06 91 TRP A N 1
ATOM 715 C CA . TRP A 1 91 ? 3.046 -4.266 1.651 1.00 97.06 91 TRP A CA 1
ATOM 716 C C . TRP A 1 91 ? 4.380 -4.932 1.311 1.00 97.06 91 TRP A C 1
ATOM 718 O O . TRP A 1 91 ? 4.953 -5.627 2.151 1.00 97.06 91 TRP A O 1
ATOM 728 N N . PHE A 1 92 ? 4.873 -4.722 0.095 1.00 97.31 92 PHE A N 1
ATOM 729 C CA . PHE A 1 92 ? 6.014 -5.431 -0.472 1.00 97.31 92 PHE A CA 1
ATOM 730 C C . PHE A 1 92 ? 7.368 -4.887 0.020 1.00 97.31 92 PHE A C 1
ATOM 732 O O . PHE A 1 92 ? 7.439 -3.802 0.600 1.00 97.31 92 PHE A O 1
ATOM 739 N N . GLU A 1 93 ? 8.452 -5.646 -0.163 1.00 96.50 93 GLU A N 1
ATOM 740 C CA . GLU A 1 93 ? 9.825 -5.233 0.186 1.00 96.50 93 GLU A CA 1
ATOM 741 C C . GLU A 1 93 ? 10.258 -4.009 -0.625 1.00 96.50 93 GLU A C 1
ATOM 743 O O . GLU A 1 93 ? 10.714 -3.012 -0.051 1.00 96.50 93 GLU A O 1
ATOM 748 N N . THR A 1 94 ? 10.031 -4.056 -1.938 1.00 94.62 94 THR A N 1
ATOM 749 C CA . THR A 1 94 ? 10.351 -2.975 -2.871 1.00 94.62 94 THR A CA 1
ATOM 750 C C . THR A 1 94 ? 9.081 -2.482 -3.558 1.00 94.62 94 THR A C 1
ATOM 752 O O . THR A 1 94 ? 8.301 -3.253 -4.118 1.00 94.62 94 THR A O 1
ATOM 755 N N . CYS A 1 95 ? 8.880 -1.170 -3.505 1.00 93.50 95 CYS A N 1
ATOM 756 C CA . CYS A 1 95 ? 7.894 -0.407 -4.258 1.00 93.50 95 CYS A CA 1
ATOM 757 C C . CYS A 1 95 ? 8.614 0.408 -5.342 1.00 93.50 95 CYS A C 1
ATOM 759 O O . CYS A 1 95 ? 9.821 0.635 -5.260 1.00 93.50 95 CYS A O 1
ATOM 761 N N . TYR A 1 96 ? 7.872 0.922 -6.317 1.00 89.25 96 TYR A N 1
ATOM 762 C CA . TYR A 1 96 ? 8.440 1.750 -7.380 1.00 89.25 96 TYR A CA 1
ATOM 763 C C . TYR A 1 96 ? 7.448 2.832 -7.847 1.00 89.25 96 TYR A C 1
ATOM 765 O O . TYR A 1 96 ? 6.259 2.780 -7.524 1.00 89.25 96 TYR A O 1
ATOM 773 N N . ARG A 1 97 ? 7.918 3.858 -8.570 1.00 86.00 97 ARG A N 1
ATOM 774 C CA . ARG A 1 97 ? 7.068 4.898 -9.196 1.00 86.00 97 ARG A CA 1
ATOM 775 C C . ARG A 1 97 ? 7.691 5.446 -10.473 1.00 86.00 9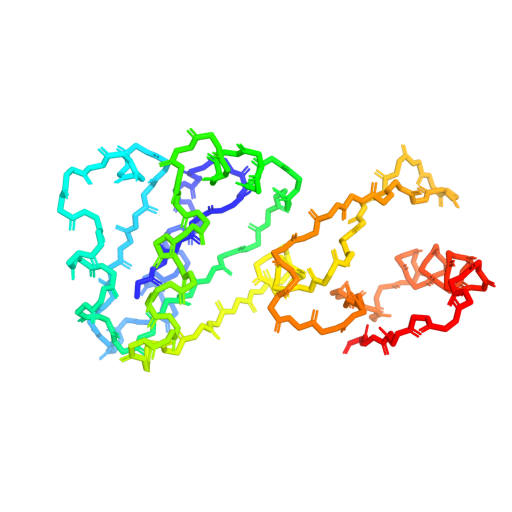7 ARG A C 1
ATOM 777 O O . ARG A 1 97 ? 8.919 5.524 -10.527 1.00 86.00 97 ARG A O 1
ATOM 784 N N . GLU A 1 98 ? 6.875 5.827 -11.461 1.00 79.69 98 GLU A N 1
ATO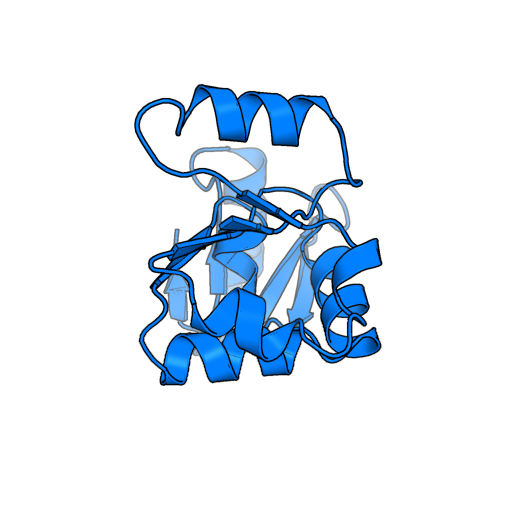M 785 C CA . GLU A 1 98 ? 7.393 6.436 -12.694 1.00 79.69 98 GLU A CA 1
ATOM 786 C C . GLU A 1 98 ? 8.255 7.648 -12.320 1.00 79.69 98 GLU A C 1
ATOM 788 O O . GLU A 1 98 ? 7.834 8.516 -11.546 1.00 79.69 98 GLU A O 1
ATOM 793 N N . LYS A 1 99 ? 9.479 7.677 -12.844 1.00 77.75 99 LYS A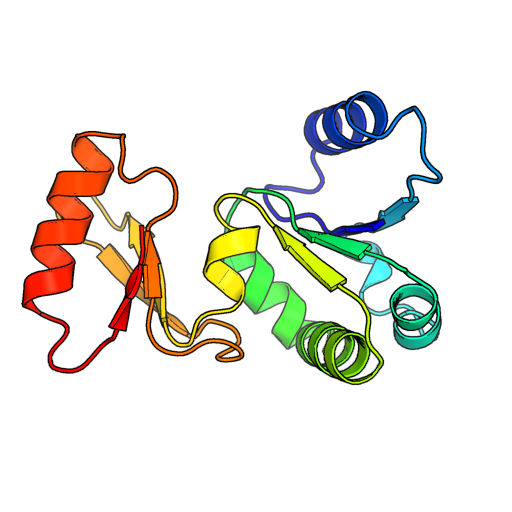 N 1
ATOM 794 C CA . LYS A 1 99 ? 10.385 8.826 -12.772 1.00 77.75 99 LYS A CA 1
ATOM 795 C C . LYS A 1 99 ? 10.269 9.659 -14.051 1.00 77.75 99 LYS A C 1
ATOM 797 O O . LYS A 1 99 ? 10.309 10.885 -13.988 1.00 77.75 99 LYS A O 1
ATOM 802 N N . ASN A 1 100 ? 10.108 8.980 -15.184 1.00 75.50 100 ASN A N 1
ATOM 803 C CA . ASN A 1 100 ? 9.754 9.506 -16.501 1.00 75.50 100 ASN A CA 1
ATOM 804 C C . ASN A 1 100 ? 9.094 8.366 -17.317 1.00 75.50 100 ASN A C 1
ATOM 806 O O . ASN A 1 100 ? 8.731 7.343 -16.740 1.00 75.50 100 ASN A O 1
ATOM 810 N N . GLU A 1 101 ? 8.928 8.550 -18.628 1.00 70.62 101 GLU A N 1
ATOM 811 C CA . GLU A 1 101 ? 8.287 7.587 -19.544 1.00 70.62 101 GLU A CA 1
ATOM 812 C C . GLU A 1 101 ? 9.045 6.247 -19.685 1.00 70.62 101 GLU A C 1
ATOM 814 O O . GLU A 1 101 ? 8.440 5.239 -20.043 1.00 70.62 101 GLU A O 1
ATOM 819 N N . GLU A 1 102 ? 10.349 6.209 -19.383 1.00 68.88 102 GLU A N 1
ATOM 820 C CA . GLU A 1 102 ? 11.219 5.040 -19.603 1.00 68.88 102 GLU A CA 1
ATOM 821 C C . GLU A 1 102 ? 11.807 4.451 -18.303 1.00 68.88 102 GLU A C 1
ATOM 823 O O . GLU A 1 102 ? 12.220 3.291 -18.275 1.00 68.88 102 GLU A O 1
ATOM 828 N N . GLU A 1 103 ? 11.849 5.229 -17.216 1.00 70.88 103 GLU A N 1
ATOM 829 C CA . GLU A 1 103 ? 12.530 4.882 -15.966 1.00 70.88 103 GLU A CA 1
ATOM 830 C C . GLU A 1 103 ? 11.591 4.802 -14.755 1.00 70.88 103 GLU A C 1
ATOM 832 O O . GLU A 1 103 ? 10.790 5.702 -14.473 1.00 70.88 103 GLU A O 1
ATOM 837 N N . TYR A 1 104 ? 11.816 3.771 -13.941 1.00 79.38 104 TYR A N 1
ATOM 838 C CA . TYR A 1 104 ? 11.228 3.610 -12.616 1.00 79.38 104 TYR A CA 1
ATOM 839 C C . TYR A 1 104 ? 12.207 3.999 -11.497 1.00 79.38 104 TYR A C 1
ATOM 841 O O . TYR A 1 104 ? 13.381 3.637 -11.527 1.00 79.38 104 TYR A O 1
ATOM 849 N N . GLU A 1 105 ? 11.720 4.715 -10.475 1.00 84.94 105 GLU A N 1
ATOM 850 C CA . GLU A 1 105 ? 12.449 4.931 -9.218 1.00 84.94 105 GLU A CA 1
ATOM 851 C C . GLU A 1 105 ? 11.964 3.945 -8.148 1.00 84.94 105 GLU A C 1
ATOM 853 O O . GLU A 1 105 ? 10.804 3.996 -7.722 1.00 84.94 105 GLU A O 1
ATOM 858 N N . GLU A 1 106 ? 12.868 3.084 -7.683 1.00 89.94 106 GLU A N 1
ATOM 859 C CA . GLU A 1 106 ? 12.647 2.168 -6.561 1.00 89.94 106 GLU A CA 1
ATOM 860 C C . GLU A 1 106 ? 12.682 2.871 -5.199 1.00 89.94 106 GLU A C 1
ATOM 862 O O . GLU A 1 106 ? 13.445 3.808 -4.960 1.00 89.94 106 GLU A O 1
ATOM 867 N N . PHE A 1 107 ? 11.896 2.360 -4.256 1.00 93.31 107 PHE A N 1
ATOM 868 C CA . PHE A 1 107 ? 11.979 2.706 -2.840 1.00 93.31 107 PHE A CA 1
ATOM 869 C C . PHE A 1 107 ? 11.461 1.551 -1.979 1.00 93.31 107 PHE A C 1
ATOM 871 O O . PHE A 1 107 ? 10.683 0.709 -2.420 1.00 93.31 107 PHE A O 1
ATOM 878 N N . ARG A 1 108 ? 11.877 1.507 -0.713 1.00 95.69 108 ARG A N 1
ATOM 879 C CA . ARG A 1 108 ? 11.444 0.453 0.212 1.00 95.69 108 ARG A CA 1
ATOM 880 C C . ARG A 1 108 ? 9.955 0.585 0.529 1.00 95.69 108 ARG A C 1
ATOM 882 O O . ARG A 1 108 ? 9.500 1.676 0.872 1.00 95.69 108 ARG A O 1
ATOM 889 N N . GLY A 1 109 ? 9.234 -0.529 0.438 1.00 96.25 109 GLY A N 1
ATOM 890 C CA . GLY A 1 109 ? 7.903 -0.679 1.018 1.00 96.25 109 GLY A CA 1
ATOM 891 C C . GLY A 1 109 ? 7.978 -1.088 2.489 1.00 96.25 109 GLY A C 1
ATOM 892 O O . GLY A 1 109 ? 9.013 -0.940 3.146 1.00 96.25 109 GLY A O 1
ATOM 893 N N . LEU A 1 110 ? 6.885 -1.635 3.022 1.00 96.75 110 LEU A N 1
ATOM 894 C CA . LEU A 1 110 ? 6.871 -2.177 4.380 1.00 96.75 110 LEU A CA 1
ATOM 895 C C . LEU A 1 110 ? 7.623 -3.509 4.501 1.00 96.75 110 LEU A C 1
ATOM 897 O O . LEU A 1 110 ? 8.043 -3.846 5.609 1.00 96.75 110 LEU A O 1
ATOM 901 N N . GLY A 1 111 ? 7.819 -4.271 3.423 1.00 96.38 111 GLY A N 1
ATOM 902 C CA . GLY A 1 111 ? 8.479 -5.581 3.493 1.00 96.38 111 GLY A CA 1
ATOM 903 C C . GLY A 1 111 ? 7.752 -6.573 4.401 1.00 96.38 111 GLY A C 1
ATOM 904 O O . GLY A 1 111 ? 8.382 -7.306 5.156 1.00 96.38 111 GLY A O 1
ATOM 905 N N . MET A 1 112 ? 6.419 -6.543 4.378 1.00 96.56 112 MET A N 1
ATOM 906 C CA . MET A 1 112 ? 5.563 -7.580 4.962 1.00 96.56 112 MET A CA 1
ATOM 907 C C . MET A 1 112 ? 5.389 -8.754 3.987 1.00 96.56 112 MET A C 1
ATOM 909 O O . MET A 1 112 ? 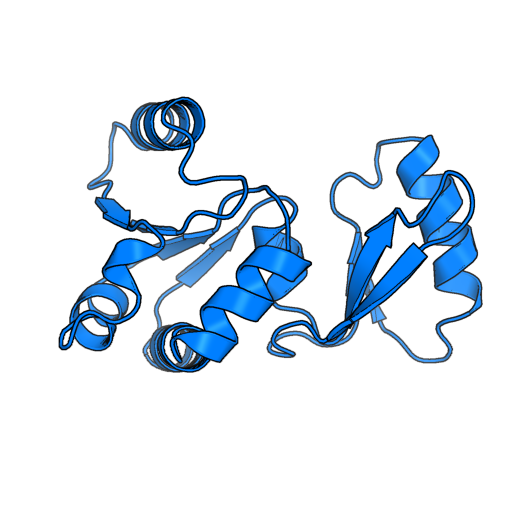5.251 -9.896 4.415 1.00 96.56 112 MET A O 1
ATOM 913 N N . LEU A 1 113 ? 5.443 -8.470 2.682 1.00 96.75 113 LEU A N 1
ATOM 914 C CA . LEU A 1 113 ? 5.466 -9.434 1.585 1.00 96.75 113 LEU A CA 1
ATOM 915 C C . LEU A 1 113 ? 6.797 -9.328 0.831 1.00 96.75 113 LEU A C 1
ATOM 917 O O . LEU A 1 113 ? 7.340 -8.233 0.690 1.00 96.75 113 LEU A O 1
ATOM 921 N N . LYS A 1 114 ? 7.318 -10.454 0.338 1.00 96.00 114 LYS A N 1
ATOM 922 C CA . LYS A 1 114 ? 8.586 -10.480 -0.406 1.00 96.00 114 LYS A CA 1
ATOM 923 C C . LYS A 1 114 ? 8.436 -9.932 -1.822 1.00 96.00 114 LYS A C 1
ATOM 925 O O . LYS A 1 114 ? 7.406 -10.156 -2.449 1.00 96.00 114 LYS A O 1
ATOM 930 N N . GLY A 1 115 ? 9.481 -9.295 -2.344 1.00 95.44 115 GLY A N 1
ATOM 931 C CA . GLY A 1 115 ? 9.542 -8.840 -3.735 1.00 95.44 115 GLY A CA 1
ATOM 932 C C . GLY A 1 115 ? 8.765 -7.548 -4.021 1.00 95.44 115 GLY A C 1
ATOM 933 O O . GLY A 1 115 ? 8.844 -6.608 -3.227 1.00 95.44 115 GLY A O 1
ATOM 934 N N . SER A 1 116 ? 8.047 -7.493 -5.153 1.00 95.50 116 SER A N 1
ATOM 935 C CA . SER A 1 116 ? 7.348 -6.293 -5.660 1.00 95.50 116 SER A CA 1
ATOM 936 C C . SER A 1 116 ? 6.078 -6.604 -6.459 1.00 95.50 116 SER A C 1
ATOM 938 O O . SER A 1 116 ? 6.051 -7.551 -7.240 1.00 95.50 116 SER A O 1
ATOM 940 N N . LEU A 1 117 ? 5.057 -5.750 -6.333 1.00 95.62 117 LEU A N 1
ATOM 941 C CA . LEU A 1 117 ? 3.793 -5.825 -7.080 1.00 95.62 117 LEU A CA 1
ATOM 942 C C . LEU A 1 117 ? 3.673 -4.699 -8.112 1.00 95.62 117 LEU A C 1
ATOM 944 O O . LEU A 1 117 ? 3.870 -3.536 -7.761 1.00 95.62 117 LEU A O 1
ATOM 948 N N . CYS A 1 118 ? 3.239 -5.035 -9.330 1.00 93.94 118 CYS A N 1
ATOM 949 C CA . CYS A 1 118 ? 2.802 -4.092 -10.352 1.00 93.94 118 CYS A CA 1
ATOM 950 C C . CYS A 1 118 ? 1.278 -3.899 -10.362 1.00 93.94 118 CYS A C 1
ATOM 952 O O . CYS A 1 118 ? 0.577 -4.610 -11.082 1.00 93.94 118 CYS A O 1
ATOM 954 N N . PRO A 1 119 ? 0.721 -2.900 -9.649 1.00 93.19 119 PRO A N 1
ATOM 955 C CA . PRO A 1 119 ? -0.680 -2.549 -9.846 1.00 93.19 119 PRO A CA 1
ATOM 956 C C . PRO A 1 119 ? -0.902 -2.044 -11.280 1.00 93.19 119 PRO A C 1
ATOM 958 O O . PRO A 1 119 ? -0.058 -1.323 -11.804 1.00 93.19 119 PRO A O 1
ATOM 961 N N . HIS A 1 120 ? -2.059 -2.351 -11.874 1.00 93.06 120 HIS A N 1
ATOM 962 C CA . HIS A 1 120 ? -2.467 -1.928 -13.230 1.00 93.06 120 HIS A CA 1
ATOM 963 C C . HIS A 1 120 ? -1.561 -2.430 -14.369 1.00 93.06 120 HIS A C 1
ATOM 965 O O . HIS A 1 120 ? -1.375 -1.731 -15.360 1.00 93.06 120 HIS A O 1
ATOM 971 N N . TYR A 1 121 ? -1.023 -3.650 -14.275 1.00 93.31 121 TYR A N 1
ATOM 972 C CA . TYR A 1 121 ? -0.222 -4.283 -15.344 1.00 93.31 121 TYR A CA 1
ATOM 973 C C . TYR A 1 121 ? -0.976 -4.470 -16.687 1.00 93.31 121 TYR A C 1
ATOM 975 O O . TYR A 1 121 ? -0.390 -4.779 -17.723 1.00 93.31 121 TYR A O 1
ATOM 983 N N . ASN A 1 122 ? -2.298 -4.280 -16.696 1.00 94.06 122 ASN A N 1
ATOM 984 C CA . ASN A 1 122 ? -3.111 -4.230 -17.912 1.00 94.06 122 ASN A CA 1
ATOM 985 C C . ASN A 1 122 ? -2.951 -2.919 -18.710 1.00 94.06 122 ASN A C 1
ATOM 987 O O . ASN A 1 122 ? -3.399 -2.864 -19.855 1.00 94.06 122 ASN A O 1
ATOM 991 N N . ASP A 1 123 ? -2.361 -1.877 -18.120 1.00 92.38 123 ASP A N 1
ATOM 992 C CA . ASP A 1 123 ? -1.978 -0.653 -18.820 1.00 92.38 123 ASP A CA 1
ATOM 993 C C . ASP A 1 123 ? -0.685 -0.870 -19.627 1.00 92.38 123 ASP A C 1
ATOM 995 O O . ASP A 1 123 ? 0.265 -1.490 -19.149 1.00 92.38 123 ASP A O 1
ATOM 999 N N . ILE A 1 124 ? -0.657 -0.398 -20.877 1.00 90.31 124 ILE A N 1
ATOM 1000 C CA . ILE A 1 124 ? 0.424 -0.720 -21.822 1.00 90.31 124 ILE A CA 1
ATOM 1001 C C . ILE A 1 124 ? 1.722 0.009 -21.466 1.00 90.31 124 ILE A C 1
ATOM 1003 O O . ILE A 1 124 ? 2.784 -0.614 -21.507 1.00 90.31 124 ILE A O 1
ATOM 1007 N N . GLU A 1 125 ? 1.643 1.293 -21.117 1.00 86.31 125 GLU A N 1
ATOM 1008 C CA . GLU A 1 125 ? 2.808 2.118 -20.778 1.00 86.31 125 GLU A CA 1
ATOM 1009 C C . GLU A 1 125 ? 3.431 1.606 -19.476 1.00 86.31 125 GLU A C 1
ATOM 1011 O O . GLU A 1 125 ? 4.623 1.290 -19.420 1.00 86.31 125 GLU A O 1
ATOM 1016 N N . ARG A 1 126 ? 2.583 1.379 -18.465 1.00 86.94 126 ARG A N 1
ATOM 1017 C CA . ARG A 1 126 ? 2.982 0.817 -17.174 1.00 86.94 126 ARG A CA 1
ATOM 1018 C C . ARG A 1 126 ? 3.609 -0.569 -17.298 1.00 86.94 126 ARG A C 1
ATOM 1020 O O . ARG A 1 126 ? 4.615 -0.836 -16.643 1.00 86.94 126 ARG A O 1
ATOM 1027 N N . ARG A 1 127 ? 3.043 -1.444 -18.139 1.00 89.62 127 ARG A N 1
ATOM 1028 C CA . ARG A 1 127 ? 3.607 -2.772 -18.416 1.00 89.62 127 ARG A CA 1
ATOM 1029 C C . ARG A 1 127 ? 4.994 -2.673 -19.037 1.00 89.62 127 ARG A C 1
ATOM 1031 O O . ARG A 1 127 ? 5.908 -3.303 -18.528 1.00 89.62 127 ARG A O 1
ATOM 1038 N N . ILE A 1 128 ? 5.159 -1.887 -20.104 1.00 88.06 128 ILE A N 1
ATOM 1039 C CA . ILE A 1 128 ? 6.449 -1.757 -20.806 1.00 88.06 128 ILE A CA 1
ATOM 1040 C C . ILE A 1 128 ? 7.534 -1.275 -19.840 1.00 88.06 128 ILE A C 1
ATOM 1042 O O . ILE A 1 128 ? 8.607 -1.875 -19.762 1.00 88.06 128 ILE A O 1
ATOM 1046 N N . ALA A 1 129 ? 7.242 -0.234 -19.060 1.00 85.38 129 ALA A N 1
ATOM 1047 C CA . ALA A 1 129 ? 8.185 0.278 -18.079 1.00 85.38 129 ALA A CA 1
ATOM 1048 C C . ALA A 1 129 ? 8.467 -0.752 -16.960 1.00 85.38 129 ALA A C 1
ATOM 1050 O O . ALA A 1 129 ? 9.614 -0.884 -16.525 1.00 85.38 129 ALA A O 1
ATOM 1051 N N . PHE A 1 130 ? 7.465 -1.525 -16.512 1.00 88.50 130 PHE A N 1
ATOM 1052 C CA . PHE A 1 130 ? 7.653 -2.541 -15.470 1.00 88.50 130 PHE A CA 1
ATOM 1053 C C . PHE A 1 130 ? 8.472 -3.728 -15.975 1.00 88.50 130 PHE A C 1
ATOM 1055 O O . PHE A 1 130 ? 9.362 -4.176 -15.261 1.00 88.50 130 PHE A O 1
ATOM 1062 N N . ASP A 1 131 ? 8.233 -4.194 -17.200 1.00 90.06 131 ASP A N 1
ATOM 1063 C CA . ASP A 1 131 ? 8.992 -5.278 -17.830 1.00 90.06 131 ASP A CA 1
ATOM 1064 C C . ASP A 1 131 ? 10.465 -4.873 -18.026 1.00 90.06 131 ASP A C 1
ATOM 1066 O O . ASP A 1 131 ? 11.375 -5.641 -17.703 1.00 90.06 131 ASP A O 1
ATOM 1070 N N . ASN A 1 132 ? 10.717 -3.632 -18.463 1.00 88.06 132 ASN A N 1
ATOM 1071 C CA . ASN A 1 132 ? 12.067 -3.063 -18.552 1.00 88.06 132 ASN A CA 1
ATOM 1072 C C . ASN A 1 132 ? 12.766 -3.030 -17.183 1.00 88.06 132 ASN A C 1
ATOM 1074 O O . ASN A 1 132 ? 13.927 -3.429 -17.059 1.00 88.06 132 ASN A O 1
ATOM 1078 N N . TRP A 1 133 ? 12.057 -2.590 -16.139 1.00 87.94 133 TRP A N 1
ATOM 1079 C CA . TRP A 1 133 ? 12.572 -2.585 -14.771 1.00 87.94 133 TRP A CA 1
ATOM 1080 C C . TRP A 1 133 ? 12.817 -4.008 -14.244 1.00 87.94 133 TRP A C 1
ATOM 1082 O O . TRP A 1 133 ? 13.885 -4.282 -13.695 1.00 87.94 133 TRP A O 1
ATOM 1092 N N . ALA A 1 134 ? 11.892 -4.940 -14.477 1.00 89.12 134 ALA A N 1
ATOM 1093 C CA . ALA A 1 134 ? 11.934 -6.328 -14.021 1.00 89.12 134 ALA A CA 1
ATOM 1094 C C . ALA A 1 134 ? 13.194 -7.077 -14.483 1.00 89.12 134 ALA A C 1
ATOM 1096 O O . ALA A 1 134 ? 13.768 -7.849 -13.714 1.00 89.12 134 ALA A O 1
ATOM 1097 N N . ILE A 1 135 ? 13.690 -6.796 -15.696 1.00 89.75 135 ILE A N 1
ATOM 1098 C CA . ILE A 1 135 ? 14.943 -7.363 -16.232 1.00 89.75 135 ILE A CA 1
ATOM 1099 C C . ILE A 1 135 ? 16.156 -7.052 -15.329 1.00 89.75 135 ILE A C 1
ATOM 1101 O O . ILE A 1 135 ? 17.114 -7.829 -15.276 1.00 89.75 135 ILE A O 1
ATOM 1105 N N . THR A 1 136 ? 16.125 -5.946 -14.578 1.00 86.38 136 THR A N 1
ATOM 1106 C CA . THR A 1 136 ? 17.206 -5.561 -13.652 1.00 86.38 136 THR A CA 1
ATOM 1107 C C . THR A 1 136 ? 17.148 -6.308 -12.308 1.00 86.38 136 THR A C 1
ATOM 1109 O O . THR A 1 136 ? 18.172 -6.448 -11.632 1.00 86.38 136 THR A O 1
ATOM 1112 N N . GLN A 1 137 ? 15.985 -6.858 -11.940 1.00 86.44 137 GLN A N 1
ATOM 1113 C CA . GLN A 1 137 ? 15.654 -7.338 -10.592 1.00 86.44 137 GLN A CA 1
ATOM 1114 C C . GLN A 1 137 ? 16.070 -8.793 -10.335 1.00 86.44 137 GLN A C 1
ATOM 1116 O O . GLN A 1 137 ? 15.254 -9.688 -10.097 1.00 86.44 137 GLN A O 1
ATOM 1121 N N . LYS A 1 138 ? 17.381 -9.048 -10.357 1.00 77.25 138 LYS A N 1
ATOM 1122 C CA . LYS A 1 138 ? 17.946 -10.386 -10.126 1.00 77.25 138 LYS A CA 1
ATOM 1123 C C . LYS A 1 138 ? 17.546 -10.942 -8.750 1.00 77.25 138 LYS A C 1
ATOM 1125 O O . LYS A 1 138 ? 18.020 -10.467 -7.721 1.00 77.25 138 LYS A O 1
ATOM 1130 N N . ASN A 1 139 ? 16.767 -12.027 -8.763 1.00 81.75 139 ASN A N 1
ATOM 1131 C CA . ASN A 1 139 ? 16.238 -12.761 -7.601 1.00 81.75 139 ASN A CA 1
ATOM 1132 C C . ASN A 1 139 ? 15.089 -12.081 -6.823 1.00 81.75 139 ASN A C 1
ATOM 1134 O O . ASN A 1 139 ? 14.757 -12.549 -5.734 1.00 81.75 139 ASN A O 1
ATOM 1138 N N . SER A 1 140 ? 14.452 -11.032 -7.358 1.00 84.81 140 SER A N 1
ATOM 1139 C CA . SER A 1 140 ? 13.197 -10.520 -6.781 1.00 84.81 140 SER A CA 1
ATOM 1140 C C . SER A 1 140 ? 12.000 -11.369 -7.227 1.00 84.81 140 SER A C 1
ATOM 1142 O O . SER A 1 140 ? 11.985 -11.893 -8.341 1.00 84.81 140 SER A O 1
ATOM 1144 N N . THR A 1 141 ? 10.984 -11.510 -6.371 1.00 93.81 141 THR A N 1
ATOM 1145 C CA . THR A 1 141 ? 9.696 -12.107 -6.770 1.00 93.81 141 THR A CA 1
ATOM 1146 C C . THR A 1 141 ? 8.771 -11.000 -7.258 1.00 93.81 141 THR A C 1
ATOM 1148 O O . THR A 1 141 ? 8.548 -10.026 -6.542 1.00 93.81 141 THR A O 1
ATOM 1151 N N . LEU A 1 142 ? 8.244 -11.133 -8.471 1.00 94.25 142 LEU A N 1
ATOM 1152 C CA . LEU A 1 142 ? 7.430 -10.102 -9.109 1.00 94.25 142 LEU A CA 1
ATOM 1153 C C . LEU A 1 142 ? 5.981 -10.572 -9.253 1.00 94.25 142 LEU A C 1
ATOM 1155 O O . LEU A 1 142 ? 5.729 -11.710 -9.649 1.00 94.25 142 LEU A O 1
ATOM 1159 N N . TYR A 1 143 ? 5.048 -9.685 -8.921 1.00 95.25 143 TYR A N 1
ATOM 1160 C CA . TYR A 1 143 ? 3.603 -9.906 -8.954 1.00 95.25 143 TYR A CA 1
ATOM 1161 C C . TYR A 1 143 ? 2.936 -8.851 -9.847 1.00 95.25 143 TYR A C 1
ATOM 1163 O O . TYR A 1 143 ? 3.470 -7.750 -9.996 1.00 95.25 143 TYR A O 1
ATOM 1171 N N . ILE A 1 144 ? 1.763 -9.172 -10.397 1.00 92.69 144 ILE A N 1
ATOM 1172 C CA . ILE A 1 144 ? 0.939 -8.315 -11.271 1.00 92.69 144 ILE A CA 1
ATOM 1173 C C . ILE A 1 144 ? -0.530 -8.346 -10.832 1.00 92.69 144 ILE A C 1
ATOM 1175 O O . ILE A 1 144 ? -0.903 -9.350 -10.181 1.00 92.69 144 ILE A O 1
#

Radius of gyration: 15.61 Å; chains: 1; bounding box: 42×27×43 Å

InterPro domains:
  IPR005320 Peptidase S51 [PF03575] (7-138)
  IPR029062 Class I glutamine amidotransferase-like [G3DSA:3.40.50.880] (3-144)
  IPR029062 Class I glutamine amidotransferase-like [SSF52317] (7-126)

Organism: NCBI:txid1602942

Sequence (144 aa):
MYCYSKYDAQGYIDNFYGAFNTEHPSHITIRNFESPNIQEIINALDILYVGGGNTHYMLKIWQKTGFDNVVRNAYQNGVILAGISAGAMCWFETCYREKNEEEYEEFRGLGMLKGSLCPHYNDIERRIAFDNWAITQKNSTLYI